Protein AF-A0AAE4C468-F1 (afd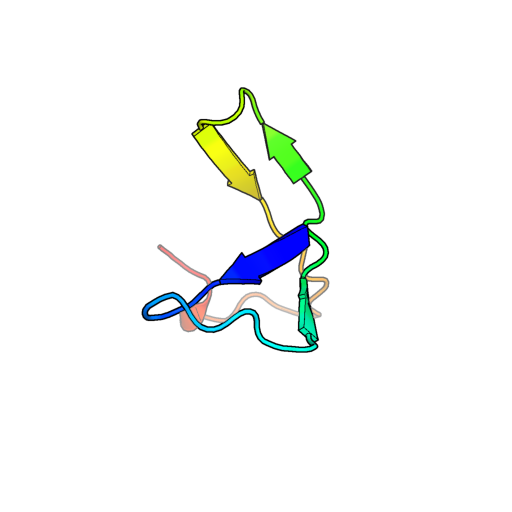b_monomer)

Sequence (40 aa):
MPLIYDEVKLDVGYRLDFLIEKKFVLEIKSVETLNDVHLA

Secondary structure (DSSP, 8-state):
-EEEETTEEEEEE---SEEETTTEEE-----SS--GGG--

Organism: NCBI:txid395937

Mean predicted aligned error: 5.07 Å

InterPro domains:
  IPR026350 GxxExxY protein [PF13366] (1-39)

Radius of gyration: 14.4 Å; Cα contacts (8 Å, |Δi|>4): 34; chains: 1; bo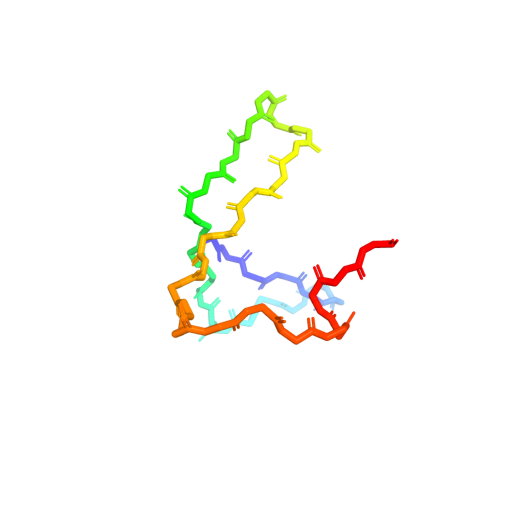unding box: 26×26×34 Å

pLDDT: mean 91.56, std 4.19, range [79.38, 97.44]

Foldseek 3Di:
DFDADPNDTDPDDDDFPDQPPVPDGDHDDDDPDDDPVNPD

Solvent-accessible surface area (backbone atoms only — not comparable to full-atom values): 2928 Å² total; per-residue (Å²): 81,84,41,70,56,96,90,41,72,50,101,51,72,52,82,76,78,39,72,48,93,86,77,43,82,50,79,86,77,93,69,96,70,89,54,76,88,78,58,132

Structure (mmCIF, N/CA/C/O backbone):
data_AF-A0AAE4C468-F1
#
_entry.id   AF-A0AAE4C468-F1
#
loop_
_atom_site.group_PDB
_atom_site.id
_atom_site.type_symbol
_atom_site.label_atom_id
_atom_site.label_alt_id
_atom_site.label_comp_id
_atom_site.label_asym_id
_atom_site.label_entity_id
_atom_site.label_seq_id
_atom_site.pdbx_PDB_ins_code
_atom_site.Cartn_x
_atom_site.Cartn_y
_atom_site.Cartn_z
_atom_site.occupancy
_atom_site.B_iso_or_equiv
_atom_site.auth_seq_id
_atom_site.auth_comp_id
_atom_site.auth_asym_id
_atom_site.auth_atom_id
_atom_site.pdbx_PDB_model_num
ATOM 1 N N . MET A 1 1 ? 1.143 -4.741 11.684 1.00 83.81 1 MET A N 1
ATOM 2 C CA . MET A 1 1 ? -0.116 -4.167 12.199 1.00 83.81 1 MET A CA 1
ATOM 3 C C . MET A 1 1 ? -1.129 -5.290 12.345 1.00 83.81 1 MET A C 1
ATOM 5 O O . MET A 1 1 ? -1.201 -6.102 11.428 1.00 83.81 1 MET A O 1
ATOM 9 N N . PRO A 1 2 ? -1.841 -5.385 13.481 1.00 85.62 2 PRO A N 1
ATOM 10 C CA . PRO A 1 2 ? -2.859 -6.412 13.686 1.00 85.62 2 PRO A CA 1
ATOM 11 C C . PRO A 1 2 ? -4.057 -6.169 12.761 1.00 85.62 2 PRO A C 1
ATOM 13 O O . PRO A 1 2 ? -4.543 -5.042 12.679 1.00 85.62 2 PRO A O 1
ATOM 16 N N . LEU A 1 3 ? -4.522 -7.217 12.081 1.00 87.44 3 LEU A N 1
ATOM 17 C CA . LEU A 1 3 ? -5.754 -7.188 11.299 1.00 87.44 3 LEU A CA 1
ATOM 18 C C . LEU A 1 3 ? -6.928 -7.605 12.191 1.00 87.44 3 LEU A C 1
ATOM 20 O O . LEU A 1 3 ? -6.916 -8.690 12.773 1.00 87.44 3 LEU A O 1
ATOM 24 N N . ILE A 1 4 ? -7.935 -6.742 12.291 1.00 91.00 4 ILE A N 1
ATOM 25 C CA . ILE A 1 4 ? -9.198 -7.033 12.969 1.00 91.00 4 ILE A CA 1
ATOM 26 C C . ILE A 1 4 ? -10.301 -6.862 11.928 1.00 91.00 4 ILE A C 1
ATOM 28 O O . ILE A 1 4 ? -10.429 -5.782 11.351 1.00 91.00 4 ILE A O 1
ATOM 32 N N . TYR A 1 5 ? -11.057 -7.925 11.675 1.00 90.06 5 TYR A N 1
ATOM 33 C CA . TYR A 1 5 ? -12.177 -7.950 10.735 1.00 90.06 5 TYR A CA 1
ATOM 34 C C . TYR A 1 5 ? -13.381 -8.572 11.437 1.00 90.06 5 TYR A C 1
ATOM 36 O O . TYR A 1 5 ? -13.226 -9.623 12.050 1.00 90.06 5 TYR A O 1
ATOM 44 N N . ASP A 1 6 ? -14.543 -7.915 11.396 1.00 92.00 6 ASP A N 1
ATOM 45 C CA . ASP A 1 6 ? -15.760 -8.344 12.107 1.00 92.00 6 ASP A CA 1
ATOM 46 C C . ASP A 1 6 ? -15.497 -8.770 13.565 1.00 92.00 6 ASP A C 1
ATOM 48 O O . ASP A 1 6 ? -15.888 -9.845 14.004 1.00 92.00 6 ASP A O 1
ATOM 52 N N . GLU A 1 7 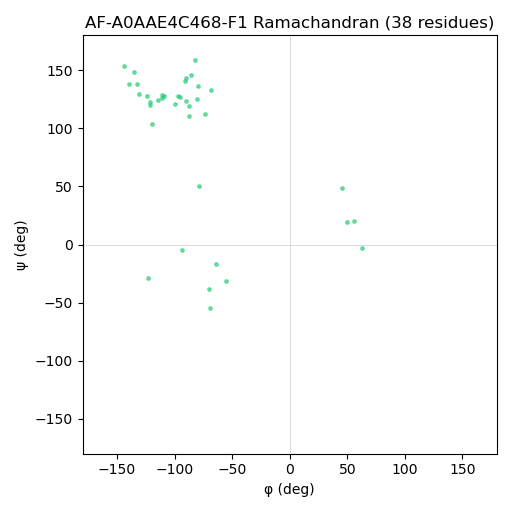? -14.758 -7.938 14.310 1.00 93.00 7 GLU A N 1
ATOM 53 C CA . GLU A 1 7 ? -14.325 -8.182 15.703 1.00 93.00 7 GLU A CA 1
ATOM 54 C C . GLU A 1 7 ? -13.395 -9.395 15.913 1.00 93.00 7 GLU A C 1
ATOM 56 O O . GLU A 1 7 ? -12.869 -9.601 17.010 1.00 93.00 7 GLU A O 1
ATOM 61 N N . VAL A 1 8 ? -13.093 -10.157 14.862 1.00 92.88 8 VAL A N 1
ATOM 62 C CA . VAL A 1 8 ? -12.135 -11.259 14.892 1.00 92.88 8 VAL A CA 1
ATOM 63 C C . VAL A 1 8 ? -10.735 -10.721 14.609 1.00 92.88 8 VAL A C 1
ATOM 65 O O . VAL A 1 8 ? -10.445 -10.179 13.539 1.00 92.88 8 VAL A O 1
ATOM 68 N N . LYS A 1 9 ? -9.822 -10.894 15.572 1.00 91.12 9 LYS A N 1
ATOM 69 C CA . LYS A 1 9 ? -8.391 -10.676 15.340 1.00 91.12 9 LYS A CA 1
ATOM 70 C C . LYS A 1 9 ? -7.852 -11.834 14.507 1.00 91.12 9 LYS A C 1
ATOM 72 O O . LYS A 1 9 ? -7.767 -12.961 14.989 1.00 91.12 9 LYS A O 1
ATOM 77 N N . LEU A 1 10 ? -7.469 -11.543 13.274 1.00 90.50 10 LEU A N 1
ATOM 78 C CA . LEU A 1 10 ? -6.849 -12.521 12.393 1.00 90.50 10 LEU A CA 1
ATOM 79 C C . LEU A 1 10 ? -5.368 -12.655 12.773 1.00 90.50 10 LEU A C 1
ATOM 81 O O . LEU A 1 10 ? -4.696 -11.651 13.024 1.00 90.50 10 LEU A O 1
ATOM 85 N N . ASP A 1 11 ? -4.853 -13.887 12.826 1.00 88.44 11 ASP A N 1
ATOM 86 C CA . ASP A 1 11 ? -3.440 -14.172 13.133 1.00 88.44 11 ASP A CA 1
ATOM 87 C C . ASP A 1 11 ? -2.544 -13.932 11.906 1.00 88.44 11 ASP A C 1
ATOM 89 O O . ASP A 1 11 ? -1.783 -14.779 11.447 1.00 88.44 11 ASP A O 1
ATOM 93 N N . VAL A 1 12 ? -2.713 -12.751 11.315 1.00 86.56 12 VAL A N 1
ATOM 94 C CA . VAL A 1 12 ? -1.944 -12.252 10.183 1.00 86.56 12 VAL A CA 1
ATOM 95 C C . VAL A 1 12 ? -1.508 -10.827 10.496 1.00 86.56 12 VAL A C 1
ATOM 97 O O . VAL A 1 12 ? -2.254 -10.014 11.050 1.00 86.56 12 VAL A O 1
ATOM 100 N N . GLY A 1 13 ? -0.260 -10.518 10.164 1.00 81.06 13 GLY A N 1
ATOM 101 C CA . GLY A 1 13 ? 0.304 -9.187 10.328 1.00 81.06 13 GLY A CA 1
ATOM 102 C C . GLY A 1 13 ? 0.543 -8.543 8.974 1.00 81.06 13 GLY A C 1
ATOM 103 O O . GLY A 1 13 ? 1.275 -9.096 8.161 1.00 81.06 13 GLY A O 1
ATOM 104 N N 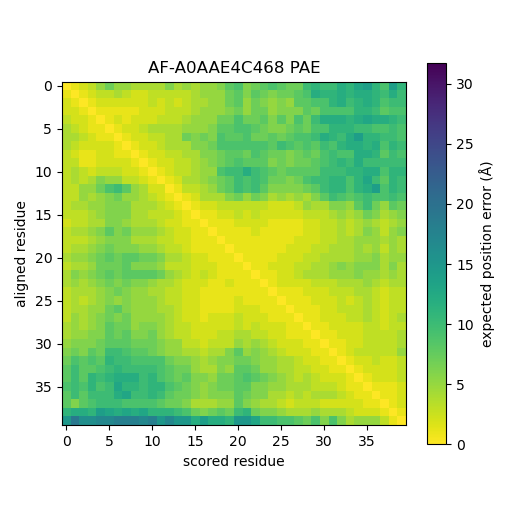. TYR A 1 14 ? 0.004 -7.344 8.757 1.00 84.56 14 TYR A N 1
ATOM 105 C CA . TYR A 1 14 ? 0.409 -6.523 7.614 1.00 84.56 14 TYR A CA 1
ATOM 106 C C . TYR A 1 14 ? 1.562 -5.604 7.986 1.00 84.56 14 TYR A C 1
ATOM 108 O O . TYR A 1 14 ? 1.591 -5.020 9.076 1.00 84.56 14 TYR A O 1
ATOM 116 N N . ARG A 1 15 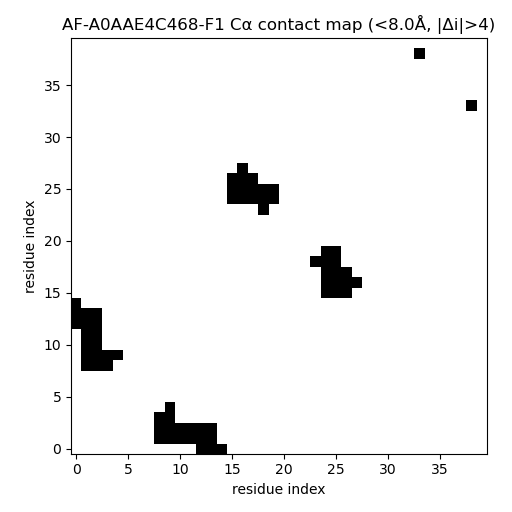? 2.502 -5.448 7.064 1.00 90.94 15 ARG A N 1
ATOM 117 C CA . ARG A 1 15 ? 3.545 -4.433 7.126 1.00 90.94 15 ARG A CA 1
ATOM 118 C C . ARG A 1 15 ? 3.234 -3.406 6.048 1.00 90.94 15 ARG A C 1
ATOM 120 O O . ARG A 1 15 ? 3.015 -3.789 4.912 1.00 90.94 15 ARG A O 1
ATOM 127 N N . LEU A 1 16 ? 3.190 -2.140 6.440 1.00 92.25 16 LEU A N 1
ATOM 128 C CA . LEU A 1 16 ? 3.157 -1.031 5.497 1.00 92.25 16 LEU A CA 1
ATOM 129 C C . LEU A 1 16 ? 4.595 -0.619 5.197 1.00 92.25 16 LEU A C 1
ATOM 131 O O . LEU A 1 16 ? 5.419 -0.610 6.120 1.00 92.25 16 LEU A O 1
ATOM 135 N N . ASP A 1 17 ? 4.867 -0.232 3.955 1.00 94.19 17 ASP A N 1
ATOM 136 C CA . ASP A 1 17 ? 6.122 0.439 3.623 1.00 94.19 17 ASP A CA 1
ATOM 137 C C . ASP A 1 17 ? 6.143 1.841 4.240 1.00 94.19 17 ASP A C 1
ATOM 139 O O . ASP A 1 17 ? 7.030 2.157 5.038 1.00 94.19 17 ASP A O 1
ATOM 143 N N . PHE A 1 18 ? 5.124 2.660 3.948 1.00 94.88 18 PHE A N 1
ATOM 144 C CA . PHE A 1 18 ? 5.015 4.020 4.476 1.00 94.88 18 PHE A CA 1
ATOM 145 C C . PHE A 1 18 ? 3.586 4.389 4.885 1.00 94.88 18 PHE A C 1
ATOM 147 O O . PHE A 1 18 ? 2.614 4.139 4.171 1.00 94.88 18 PHE A O 1
ATOM 154 N N . LEU A 1 19 ? 3.484 5.073 6.029 1.00 95.00 19 LEU A N 1
ATOM 155 C CA . LEU A 1 19 ? 2.274 5.747 6.496 1.00 95.00 19 LEU A CA 1
ATOM 156 C C . LEU A 1 19 ? 2.567 7.243 6.649 1.00 95.00 19 LEU A C 1
ATOM 158 O O . LEU A 1 19 ? 3.202 7.665 7.618 1.00 95.00 19 LEU A O 1
ATOM 162 N N . ILE A 1 20 ? 2.098 8.045 5.696 1.00 96.94 20 ILE A N 1
ATOM 163 C CA . ILE A 1 20 ? 2.364 9.485 5.630 1.00 96.94 20 ILE A CA 1
ATOM 164 C C . ILE A 1 20 ? 1.204 10.237 6.287 1.00 96.94 20 ILE A C 1
ATOM 166 O O . ILE A 1 20 ? 0.034 10.003 5.975 1.00 96.94 20 ILE A O 1
ATOM 170 N N . GLU A 1 21 ? 1.528 11.106 7.250 1.00 97.44 21 GLU A N 1
ATOM 171 C CA . GLU A 1 21 ? 0.576 11.930 8.018 1.00 97.44 21 GLU A CA 1
ATOM 172 C C . GLU A 1 21 ? -0.618 11.170 8.636 1.00 97.44 21 GLU A C 1
ATOM 174 O O . GLU A 1 21 ? -1.636 11.775 8.968 1.00 97.44 21 GLU A O 1
ATOM 179 N N . LYS A 1 22 ? -0.525 9.841 8.796 1.00 93.25 22 LYS A N 1
ATOM 180 C CA . LYS A 1 22 ? -1.653 8.958 9.166 1.00 93.25 22 LYS A CA 1
ATOM 181 C C . LYS A 1 22 ? -2.863 9.048 8.218 1.00 93.25 22 LYS A C 1
ATOM 183 O O . LYS A 1 22 ? -3.968 8.680 8.609 1.00 93.25 22 LYS A O 1
ATOM 188 N N . LYS A 1 23 ? -2.665 9.539 6.995 1.00 95.25 23 LYS A N 1
ATOM 189 C CA . LYS A 1 23 ? -3.727 9.758 5.998 1.00 95.25 23 LYS A CA 1
ATOM 190 C C . LYS A 1 23 ? -3.471 9.024 4.692 1.00 95.25 23 LYS A C 1
ATOM 192 O O . LYS A 1 23 ? -4.425 8.670 4.011 1.00 95.25 23 LYS A O 1
ATOM 197 N N . PHE A 1 24 ? -2.205 8.805 4.344 1.00 94.06 24 PHE A N 1
ATOM 198 C CA . PHE A 1 24 ? -1.829 8.202 3.075 1.00 94.06 24 PHE A CA 1
ATOM 199 C C . PHE A 1 24 ? -0.975 6.958 3.301 1.00 94.06 24 PHE A C 1
ATOM 201 O O . PHE A 1 24 ? 0.021 6.998 4.027 1.00 94.06 24 PHE A O 1
ATOM 208 N N . VAL A 1 25 ? -1.385 5.857 2.679 1.00 95.00 25 VAL A N 1
ATOM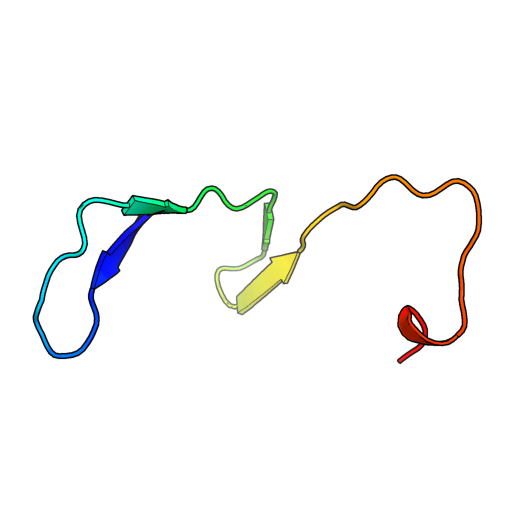 209 C CA . VAL A 1 25 ? -0.628 4.607 2.643 1.00 95.00 25 VAL A CA 1
ATOM 210 C C . VAL A 1 25 ? 0.086 4.547 1.302 1.00 95.00 25 VAL A C 1
ATOM 212 O O .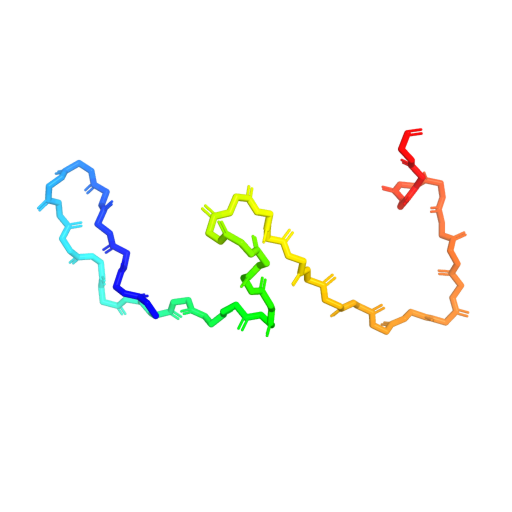 VAL A 1 25 ? -0.565 4.597 0.260 1.00 95.00 25 VAL A O 1
ATOM 215 N N . LEU A 1 26 ? 1.413 4.457 1.336 1.00 94.56 26 LEU A N 1
ATOM 216 C CA . LEU A 1 26 ? 2.244 4.306 0.146 1.00 94.56 26 LEU A CA 1
ATOM 217 C C . LEU A 1 26 ? 2.931 2.942 0.194 1.00 94.56 26 LEU A C 1
ATOM 219 O O . LEU A 1 26 ? 3.640 2.641 1.153 1.00 94.56 26 LEU A O 1
ATOM 223 N N . GLU A 1 27 ? 2.725 2.161 -0.862 1.00 94.31 27 GLU A N 1
ATOM 224 C CA . GLU A 1 27 ? 3.341 0.854 -1.091 1.00 94.31 27 GLU A CA 1
ATOM 225 C C . GLU A 1 27 ? 4.321 0.979 -2.260 1.00 94.31 27 GLU A C 1
ATOM 227 O O . GLU A 1 27 ? 3.949 1.479 -3.328 1.00 94.31 27 GLU A O 1
ATOM 232 N N . ILE A 1 28 ? 5.563 0.530 -2.087 1.00 93.62 28 ILE A N 1
ATOM 233 C CA . ILE A 1 28 ? 6.569 0.581 -3.147 1.00 93.62 28 ILE A CA 1
ATOM 234 C C . ILE A 1 28 ? 6.626 -0.775 -3.845 1.00 93.62 28 ILE A C 1
ATOM 236 O O . ILE A 1 28 ? 6.828 -1.818 -3.229 1.00 93.62 28 ILE A O 1
ATOM 240 N N . LYS A 1 29 ? 6.507 -0.764 -5.173 1.00 92.38 29 LYS A N 1
ATOM 241 C CA . LYS A 1 29 ? 6.683 -1.958 -6.004 1.00 92.38 29 LYS A CA 1
ATOM 242 C C . LYS A 1 29 ? 7.794 -1.718 -7.013 1.00 92.38 29 LYS A C 1
ATOM 244 O O . LYS A 1 29 ? 7.727 -0.783 -7.804 1.00 92.38 29 LYS A O 1
ATOM 249 N N . SER A 1 30 ? 8.817 -2.567 -6.983 1.00 94.75 30 SER A N 1
ATOM 250 C CA . SER A 1 30 ? 9.816 -2.616 -8.049 1.00 94.75 30 SER A CA 1
ATOM 251 C C . SER A 1 30 ? 9.245 -3.424 -9.211 1.00 94.75 30 SER A C 1
ATOM 253 O O . SER A 1 30 ? 8.792 -4.551 -9.017 1.00 94.75 30 SER A O 1
ATOM 255 N N . VAL A 1 31 ? 9.234 -2.831 -10.402 1.00 94.31 31 VAL A N 1
ATOM 256 C CA . VAL A 1 31 ? 8.771 -3.460 -11.641 1.00 94.31 31 VAL A CA 1
ATOM 257 C C . VAL A 1 31 ? 9.761 -3.149 -12.755 1.00 94.31 31 VAL A C 1
ATOM 259 O O . VAL A 1 31 ? 10.384 -2.09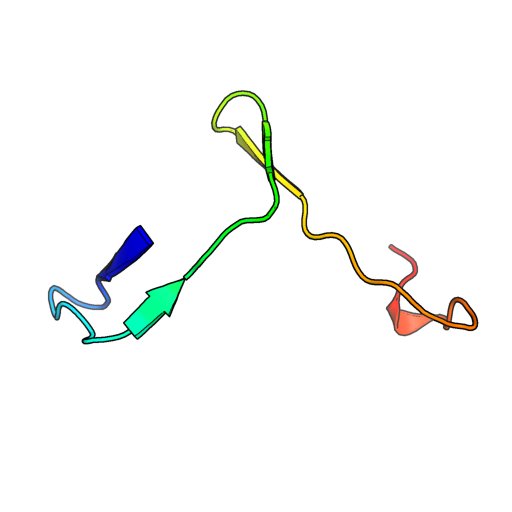0 -12.754 1.00 94.31 31 VAL A O 1
ATOM 262 N N . GLU A 1 32 ? 9.912 -4.073 -13.700 1.00 95.69 32 GLU A N 1
ATO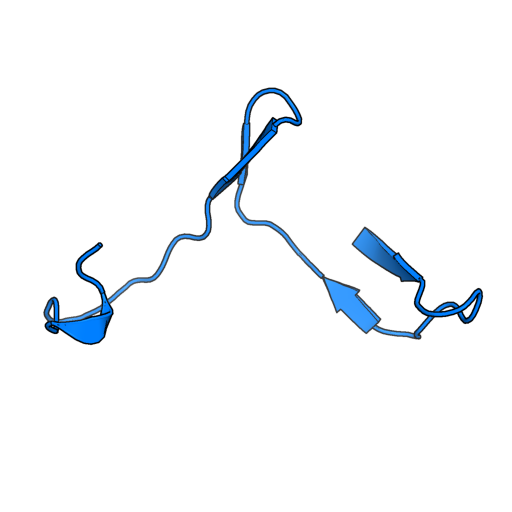M 263 C CA . GLU A 1 32 ? 10.790 -3.881 -14.860 1.00 95.69 32 GLU A CA 1
ATOM 264 C C . GLU A 1 32 ? 10.224 -2.828 -15.825 1.00 95.69 32 GLU A C 1
ATOM 266 O O . GLU A 1 32 ? 10.962 -2.003 -16.357 1.00 95.69 32 GLU A O 1
ATOM 271 N N . THR A 1 33 ? 8.901 -2.821 -16.014 1.00 95.12 33 THR A N 1
ATOM 272 C CA . THR A 1 33 ? 8.175 -1.864 -16.859 1.00 95.12 33 THR A CA 1
ATOM 273 C C . THR A 1 33 ? 6.813 -1.516 -16.252 1.00 95.12 33 THR A C 1
ATOM 275 O O . THR A 1 33 ? 6.228 -2.294 -15.493 1.00 95.12 33 THR A O 1
ATOM 278 N N . LEU A 1 34 ? 6.302 -0.322 -16.569 1.00 94.88 34 LEU A N 1
ATOM 279 C CA . LEU A 1 34 ? 4.967 0.119 -16.161 1.00 94.88 34 LEU A CA 1
ATOM 280 C C . LEU A 1 34 ? 3.927 -0.331 -17.192 1.00 94.88 34 LEU A C 1
ATOM 282 O O . LEU A 1 34 ? 3.884 0.186 -18.302 1.00 94.88 34 LEU A O 1
ATOM 286 N N . ASN A 1 35 ? 3.079 -1.276 -16.796 1.00 93.19 35 ASN A N 1
ATOM 287 C CA . ASN A 1 35 ? 1.877 -1.655 -17.545 1.00 93.19 35 ASN A CA 1
ATOM 288 C C . ASN A 1 35 ? 0.700 -0.705 -17.263 1.00 93.19 35 ASN A C 1
ATOM 290 O O . ASN A 1 35 ? 0.640 -0.113 -16.185 1.00 93.19 35 ASN A O 1
ATOM 294 N N . ASP A 1 36 ? -0.284 -0.663 -18.167 1.00 94.19 36 ASP A N 1
ATOM 295 C CA . ASP A 1 36 ? -1.472 0.203 -18.068 1.00 94.19 36 ASP A CA 1
ATOM 296 C C . ASP A 1 36 ? -2.259 0.035 -16.759 1.00 94.19 36 ASP A C 1
ATOM 298 O O . ASP A 1 36 ? -2.806 0.996 -16.236 1.00 94.19 36 ASP A O 1
ATOM 302 N N . VAL A 1 37 ? -2.261 -1.167 -16.172 1.00 90.94 37 VAL A N 1
ATOM 303 C CA . VAL A 1 37 ? -2.914 -1.451 -14.876 1.00 90.94 37 VAL A CA 1
ATOM 304 C C . VAL A 1 37 ? -2.302 -0.695 -13.690 1.00 90.94 37 VAL A C 1
ATOM 306 O O . VAL A 1 37 ? -2.911 -0.638 -12.626 1.00 90.94 37 VAL A O 1
ATOM 309 N N . HIS A 1 38 ? -1.090 -0.160 -13.844 1.00 90.56 38 HIS A N 1
ATOM 310 C CA . HIS A 1 38 ? -0.422 0.666 -12.837 1.00 90.56 38 HIS A CA 1
ATOM 311 C C . HIS A 1 38 ? -0.674 2.166 -13.044 1.00 90.56 38 HIS A C 1
ATOM 313 O O . HIS A 1 38 ? -0.199 2.973 -12.244 1.00 90.56 38 HIS A O 1
ATOM 319 N N . LEU A 1 39 ? -1.363 2.546 -14.121 1.00 87.25 39 LEU A N 1
ATOM 320 C CA . LEU A 1 39 ? -1.775 3.921 -14.379 1.00 87.25 39 LEU A CA 1
ATOM 321 C C . LEU A 1 39 ? -3.106 4.193 -13.661 1.00 87.25 39 LEU A C 1
ATOM 323 O O . LEU A 1 39 ? -3.924 3.288 -13.495 1.00 87.25 39 LEU A O 1
ATOM 327 N N . ALA A 1 40 ? -3.280 5.430 -13.194 1.00 79.38 40 ALA A N 1
ATOM 328 C CA . ALA A 1 40 ? -4.441 5.882 -12.423 1.00 79.38 40 ALA A CA 1
ATOM 329 C C . ALA A 1 40 ? -5.530 6.502 -13.307 1.00 79.38 40 ALA A C 1
ATOM 331 O O . ALA A 1 40 ? -5.166 7.144 -14.320 1.00 79.38 40 ALA A O 1
#